Protein AF-A0A5M8RZE7-F1 (afdb_monomer_lite)

Structure (mmCIF, N/CA/C/O backbone):
data_AF-A0A5M8RZE7-F1
#
_entry.id   AF-A0A5M8RZE7-F1
#
loop_
_atom_site.group_PDB
_atom_site.id
_atom_site.type_symbol
_atom_site.label_atom_id
_atom_site.label_alt_id
_atom_site.label_comp_id
_atom_site.label_asym_id
_atom_site.label_entity_id
_atom_site.label_seq_id
_atom_site.pdbx_PDB_ins_code
_atom_site.Cartn_x
_atom_site.Cartn_y
_atom_site.Cartn_z
_atom_site.occupancy
_atom_site.B_iso_or_equiv
_atom_site.auth_seq_id
_atom_site.auth_comp_id
_atom_site.auth_asym_id
_atom_site.auth_atom_id
_atom_site.pdbx_PDB_model_num
ATOM 1 N N . MET A 1 1 ? 9.356 -0.464 7.233 1.00 51.06 1 MET A N 1
ATOM 2 C CA . MET A 1 1 ? 9.811 0.418 6.131 1.00 51.06 1 MET A CA 1
ATOM 3 C C . MET A 1 1 ? 11.250 0.141 5.658 1.00 51.06 1 MET A C 1
ATOM 5 O O . MET A 1 1 ? 11.750 0.885 4.831 1.00 51.06 1 MET A O 1
ATOM 9 N N . TYR A 1 2 ? 11.923 -0.925 6.121 1.00 49.94 2 TYR A N 1
ATOM 10 C CA . TYR A 1 2 ? 13.325 -1.207 5.755 1.00 49.94 2 TYR A CA 1
ATOM 11 C C . TYR A 1 2 ? 13.502 -1.944 4.411 1.00 49.94 2 TYR A C 1
ATOM 13 O O . TYR A 1 2 ? 14.542 -1.807 3.778 1.00 49.94 2 TYR A O 1
ATOM 21 N N . GLY A 1 3 ? 12.489 -2.685 3.944 1.00 53.34 3 GLY A N 1
ATOM 22 C CA . GLY A 1 3 ? 12.581 -3.479 2.710 1.00 53.34 3 GLY A CA 1
ATOM 23 C C . GLY A 1 3 ? 12.627 -2.649 1.421 1.00 53.34 3 GLY A C 1
ATOM 24 O O . GLY A 1 3 ? 13.447 -2.922 0.554 1.00 53.34 3 GLY A O 1
ATOM 25 N N . LEU A 1 4 ? 11.809 -1.594 1.314 1.00 56.72 4 LEU A N 1
ATOM 26 C CA . LEU A 1 4 ? 11.737 -0.757 0.104 1.00 56.72 4 LEU A CA 1
ATOM 27 C C . LEU A 1 4 ? 13.047 0.001 -0.172 1.00 56.72 4 LEU A C 1
ATOM 29 O O . LEU A 1 4 ? 13.479 0.115 -1.316 1.00 56.72 4 LEU A O 1
ATOM 33 N N . PHE A 1 5 ? 13.696 0.494 0.887 1.00 56.50 5 PHE A N 1
ATOM 34 C CA . PHE A 1 5 ? 14.975 1.199 0.782 1.00 56.50 5 PHE A CA 1
ATOM 35 C C . PHE A 1 5 ? 16.095 0.266 0.297 1.00 56.50 5 PHE A C 1
ATOM 37 O O . PHE A 1 5 ? 16.900 0.654 -0.544 1.00 56.50 5 PHE A O 1
ATOM 44 N N . ALA A 1 6 ? 16.105 -0.985 0.769 1.00 60.34 6 ALA A N 1
ATOM 45 C CA . ALA A 1 6 ? 17.084 -1.985 0.352 1.00 60.34 6 ALA A CA 1
ATOM 46 C C . ALA A 1 6 ? 16.931 -2.381 -1.129 1.00 60.34 6 ALA A C 1
ATOM 48 O O . ALA A 1 6 ? 17.932 -2.488 -1.833 1.00 60.34 6 ALA A O 1
ATOM 49 N N . VAL A 1 7 ? 15.694 -2.535 -1.620 1.00 65.88 7 VAL A N 1
ATOM 50 C CA . VAL A 1 7 ? 15.423 -2.854 -3.035 1.00 65.88 7 VAL A CA 1
ATOM 51 C C . VAL A 1 7 ? 15.860 -1.711 -3.951 1.00 65.88 7 VAL A C 1
ATOM 53 O O . VAL A 1 7 ? 16.517 -1.950 -4.961 1.00 65.88 7 VAL A O 1
ATOM 56 N N . ASN A 1 8 ? 15.561 -0.463 -3.582 1.00 67.06 8 ASN A N 1
ATOM 57 C CA . ASN A 1 8 ? 15.942 0.689 -4.396 1.00 67.06 8 ASN A CA 1
ATOM 58 C C . ASN A 1 8 ? 17.470 0.870 -4.473 1.00 67.06 8 ASN A C 1
ATOM 60 O O . ASN A 1 8 ? 18.001 1.216 -5.525 1.00 67.06 8 ASN A O 1
ATOM 64 N N . ASN A 1 9 ? 18.189 0.590 -3.382 1.00 73.44 9 ASN A N 1
ATOM 65 C CA . ASN A 1 9 ? 19.653 0.630 -3.377 1.00 73.44 9 ASN A CA 1
ATOM 66 C C . ASN A 1 9 ? 20.254 -0.453 -4.277 1.00 73.44 9 ASN A C 1
ATOM 68 O O . ASN A 1 9 ? 21.093 -0.134 -5.108 1.00 73.44 9 ASN A O 1
ATOM 72 N N . ALA A 1 10 ? 19.761 -1.693 -4.195 1.00 77.44 10 ALA A N 1
ATOM 73 C CA . ALA A 1 10 ? 20.244 -2.784 -5.043 1.00 77.44 10 ALA A CA 1
ATOM 74 C C . ALA A 1 10 ? 20.052 -2.499 -6.545 1.00 77.44 10 ALA A C 1
ATOM 76 O O . ALA A 1 10 ? 20.909 -2.835 -7.359 1.00 77.44 10 ALA A O 1
ATOM 77 N N . ILE A 1 11 ? 18.947 -1.849 -6.919 1.00 73.69 11 ILE A N 1
ATOM 78 C CA . ILE A 1 11 ? 18.685 -1.461 -8.310 1.00 73.69 11 ILE A CA 1
ATOM 79 C C . ILE A 1 11 ? 19.589 -0.315 -8.764 1.00 73.69 11 ILE A C 1
ATOM 81 O O . ILE A 1 11 ? 20.090 -0.338 -9.889 1.00 73.69 11 ILE A O 1
ATOM 85 N N . ASN A 1 12 ? 19.841 0.667 -7.898 1.00 75.56 12 ASN A N 1
ATOM 86 C CA . ASN A 1 12 ? 20.802 1.724 -8.199 1.00 75.56 12 ASN A CA 1
ATOM 87 C C . ASN A 1 12 ? 22.217 1.155 -8.365 1.00 75.56 12 ASN A C 1
ATOM 89 O O . ASN A 1 12 ? 22.899 1.511 -9.324 1.00 75.56 12 ASN A O 1
ATOM 93 N N . ASP A 1 13 ? 22.630 0.229 -7.500 1.00 82.56 13 ASP A N 1
ATOM 94 C CA . ASP A 1 13 ? 23.930 -0.440 -7.591 1.00 82.56 13 ASP A CA 1
ATOM 95 C C . ASP A 1 13 ? 24.058 -1.228 -8.902 1.00 82.56 13 ASP A C 1
ATOM 97 O O . ASP A 1 13 ? 25.059 -1.091 -9.608 1.00 82.56 13 ASP A O 1
ATOM 101 N N . LEU A 1 14 ? 23.014 -1.975 -9.285 1.00 81.94 14 LEU A N 1
ATOM 102 C CA . LEU A 1 14 ? 22.958 -2.688 -10.563 1.00 81.94 14 LEU A CA 1
ATOM 103 C C . LEU A 1 14 ? 23.096 -1.726 -11.749 1.00 81.94 14 LEU A C 1
ATOM 105 O O . LEU A 1 14 ? 23.907 -1.964 -12.640 1.00 81.94 14 LEU A O 1
ATOM 109 N N . LYS A 1 15 ? 22.362 -0.607 -11.740 1.00 79.56 15 LYS A N 1
ATOM 110 C CA . LYS A 1 15 ? 22.439 0.427 -12.781 1.00 79.56 15 LYS A CA 1
ATOM 111 C C . LYS A 1 15 ? 23.861 0.981 -12.923 1.00 79.56 15 LYS A C 1
ATOM 113 O O . LYS A 1 15 ? 24.377 1.072 -14.036 1.00 79.56 15 LYS A O 1
ATOM 118 N N . TYR A 1 16 ? 24.509 1.317 -11.807 1.00 82.94 16 TYR A N 1
ATOM 119 C CA . TYR A 1 16 ? 25.887 1.819 -11.799 1.00 82.94 16 TYR A CA 1
ATOM 120 C C . TYR A 1 16 ? 26.916 0.774 -12.242 1.00 82.94 16 TYR A C 1
ATOM 122 O O . TYR A 1 16 ? 27.937 1.134 -12.832 1.00 82.94 16 TYR A O 1
ATOM 130 N N . GLU A 1 17 ? 26.691 -0.503 -11.942 1.00 84.12 17 GLU A N 1
ATOM 131 C CA . GLU A 1 17 ? 27.544 -1.597 -12.408 1.00 84.12 17 GLU A CA 1
ATOM 132 C C . GLU A 1 17 ? 27.407 -1.785 -13.925 1.00 84.12 17 GLU A C 1
ATOM 134 O O . GLU A 1 17 ? 28.413 -1.800 -14.630 1.00 84.12 17 GLU A O 1
ATOM 139 N N . THR A 1 18 ? 26.180 -1.816 -14.455 1.00 80.31 18 THR A N 1
ATOM 140 C CA . THR A 1 18 ? 25.928 -1.956 -15.897 1.00 80.31 18 THR A CA 1
ATOM 141 C C . THR A 1 18 ? 26.495 -0.782 -16.695 1.00 80.31 18 THR A C 1
ATOM 143 O O . THR A 1 18 ? 27.138 -0.989 -17.721 1.00 80.31 18 THR A O 1
ATOM 146 N N . TYR A 1 19 ? 26.346 0.453 -16.208 1.00 85.56 19 TYR A N 1
ATOM 147 C CA . TYR A 1 19 ? 26.924 1.634 -16.859 1.00 85.56 19 TYR A CA 1
ATOM 148 C C . TYR A 1 19 ? 28.442 1.576 -17.012 1.00 85.56 19 TYR A C 1
ATOM 150 O O . TYR A 1 19 ? 28.972 2.093 -17.990 1.00 85.56 19 TYR A O 1
ATOM 158 N N . ARG A 1 20 ? 29.151 0.953 -16.066 1.00 85.12 20 ARG A N 1
ATOM 159 C CA . ARG A 1 20 ? 30.612 0.810 -16.142 1.00 85.12 20 ARG A CA 1
ATOM 160 C C . ARG A 1 20 ? 31.063 -0.210 -17.185 1.00 85.12 20 ARG A C 1
ATOM 162 O O . ARG A 1 20 ? 32.234 -0.211 -17.549 1.00 85.12 20 ARG A O 1
ATOM 169 N N . GLN A 1 21 ? 30.159 -1.070 -17.646 1.00 83.62 21 GLN A N 1
ATOM 170 C CA . GLN A 1 21 ? 30.459 -2.122 -18.616 1.00 83.62 21 GLN A CA 1
ATOM 171 C C . GLN A 1 21 ? 30.065 -1.736 -20.050 1.00 83.62 21 GLN A C 1
ATOM 173 O O . GLN A 1 21 ? 30.627 -2.284 -20.994 1.00 83.62 21 GLN A O 1
ATOM 178 N N . VAL A 1 22 ? 29.155 -0.770 -20.215 1.00 86.25 22 VAL A N 1
ATOM 179 C CA . VAL A 1 22 ? 28.746 -0.201 -21.511 1.00 86.25 22 VAL A CA 1
ATOM 180 C C . VAL A 1 22 ? 29.957 0.285 -22.317 1.00 86.25 22 VAL A C 1
ATOM 182 O O . VAL A 1 22 ? 30.829 0.973 -21.787 1.00 86.25 22 VAL A O 1
ATOM 185 N N . GLY A 1 23 ? 30.006 -0.054 -23.609 1.00 78.31 23 GLY A N 1
ATOM 186 C CA . GLY A 1 23 ? 31.085 0.355 -24.514 1.00 78.31 23 GLY A CA 1
ATOM 187 C C . GLY A 1 23 ? 32.381 -0.454 -24.370 1.00 78.31 23 GLY A C 1
ATOM 188 O O . GLY A 1 23 ? 33.389 -0.108 -24.991 1.00 78.31 23 GLY A O 1
ATOM 189 N N . HIS A 1 24 ? 32.378 -1.533 -23.577 1.00 80.56 24 HIS A N 1
ATOM 190 C CA . HIS A 1 24 ? 33.551 -2.372 -23.336 1.00 80.56 24 HIS A CA 1
ATOM 191 C C . HIS A 1 24 ? 33.261 -3.874 -23.493 1.00 80.56 24 HIS A C 1
ATOM 193 O O . HIS A 1 24 ? 32.271 -4.404 -22.990 1.00 80.56 24 HIS A O 1
ATOM 199 N N . GLY A 1 25 ? 34.190 -4.596 -24.131 1.00 84.38 25 GLY A N 1
ATOM 200 C CA . GLY A 1 25 ? 34.155 -6.059 -24.226 1.00 84.38 25 GLY A CA 1
ATOM 201 C C . GLY A 1 25 ? 32.888 -6.578 -24.909 1.00 84.38 25 GLY A C 1
ATOM 202 O O . GLY A 1 25 ? 32.573 -6.162 -26.014 1.00 84.38 25 GLY A O 1
ATOM 203 N N . PHE A 1 26 ? 32.162 -7.478 -24.241 1.00 80.75 26 PHE A N 1
ATOM 204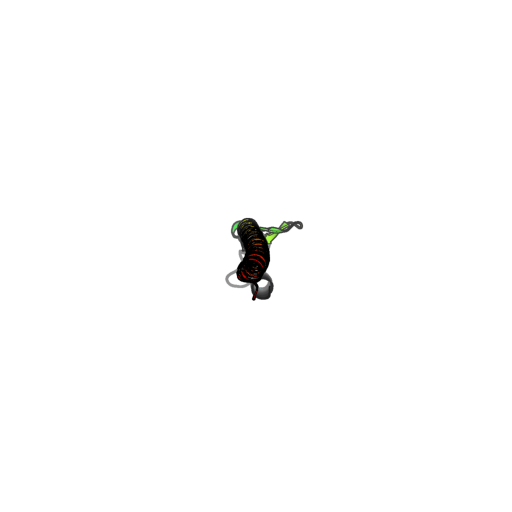 C CA . PHE A 1 26 ? 30.897 -8.041 -24.736 1.00 80.75 26 PHE A CA 1
ATOM 205 C C . PHE A 1 26 ? 29.743 -7.024 -24.844 1.00 80.75 26 PHE A C 1
ATOM 207 O O . PHE A 1 26 ? 28.694 -7.370 -25.381 1.00 80.75 26 PHE A O 1
ATOM 214 N N . TYR A 1 27 ? 29.911 -5.804 -24.325 1.00 84.25 27 TYR A N 1
ATOM 215 C CA . TYR A 1 27 ? 28.888 -4.754 -24.301 1.00 84.25 27 TYR A CA 1
ATOM 216 C C . TYR A 1 27 ? 29.295 -3.522 -25.124 1.00 84.25 27 TYR A C 1
ATOM 218 O O . TYR A 1 27 ? 28.815 -2.417 -24.878 1.00 84.25 27 TYR A O 1
ATOM 226 N N . ASP A 1 28 ? 30.201 -3.690 -26.086 1.00 85.12 28 ASP A N 1
ATOM 227 C CA . ASP A 1 28 ? 30.700 -2.630 -26.969 1.00 85.12 28 ASP A CA 1
ATOM 228 C C . ASP A 1 28 ? 29.604 -1.968 -27.822 1.00 85.12 28 ASP A C 1
ATOM 230 O O . ASP A 1 28 ? 29.697 -0.782 -28.130 1.00 85.12 28 ASP A O 1
ATOM 234 N N . GLN A 1 29 ? 28.554 -2.718 -28.162 1.00 87.69 29 GLN A N 1
ATOM 235 C CA . GLN A 1 29 ? 27.393 -2.230 -28.915 1.00 87.69 29 GLN A CA 1
ATOM 236 C C . GLN A 1 29 ? 26.298 -1.608 -28.046 1.00 87.69 29 GLN A C 1
ATOM 238 O O . GLN A 1 29 ? 25.400 -0.960 -28.579 1.00 87.69 29 GLN A O 1
ATOM 243 N N . LEU A 1 30 ? 26.343 -1.817 -26.729 1.00 87.06 30 LEU A N 1
ATOM 244 C CA . LEU A 1 30 ? 25.378 -1.217 -25.817 1.00 87.06 30 LEU A CA 1
ATOM 245 C C . LEU A 1 30 ? 25.720 0.249 -25.600 1.00 87.06 30 LEU A C 1
ATOM 247 O O . LEU A 1 30 ? 26.883 0.615 -25.440 1.00 87.06 30 LEU A O 1
ATOM 251 N N . THR A 1 31 ? 24.685 1.075 -25.532 1.00 88.06 31 THR A N 1
ATOM 252 C CA . THR A 1 31 ? 24.777 2.476 -25.135 1.00 88.06 31 THR A CA 1
ATOM 253 C C . THR A 1 31 ? 24.152 2.692 -23.759 1.00 88.06 31 THR A C 1
ATOM 255 O O . THR A 1 31 ? 23.402 1.862 -23.240 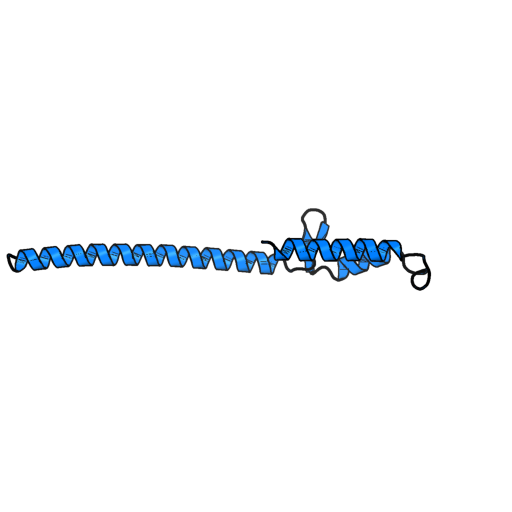1.00 88.06 31 THR A O 1
ATOM 258 N N . LEU A 1 32 ? 24.442 3.842 -23.146 1.00 86.31 32 LEU A N 1
ATOM 259 C CA . LEU A 1 32 ? 23.767 4.246 -21.909 1.00 86.31 32 LEU A CA 1
ATOM 260 C C . LEU A 1 32 ? 22.251 4.401 -22.109 1.00 86.31 32 LEU A C 1
ATOM 262 O O . LEU A 1 32 ? 21.484 4.141 -21.180 1.00 86.31 32 LEU A O 1
ATOM 266 N N . ASP A 1 33 ? 21.826 4.790 -23.311 1.00 88.56 33 ASP A N 1
ATOM 267 C CA . ASP A 1 33 ? 20.415 4.961 -23.651 1.00 88.56 33 ASP A CA 1
ATOM 268 C C . ASP A 1 33 ? 19.689 3.617 -23.723 1.00 88.56 33 ASP A C 1
ATOM 270 O O . ASP A 1 33 ? 18.583 3.507 -23.200 1.00 88.56 33 ASP A O 1
ATOM 274 N N . ASP A 1 34 ? 20.325 2.567 -24.247 1.00 87.19 34 ASP A N 1
ATOM 275 C CA . ASP A 1 34 ? 19.753 1.212 -24.257 1.00 87.19 34 ASP A CA 1
ATOM 276 C C . ASP A 1 34 ? 19.484 0.699 -22.834 1.00 87.19 34 ASP A C 1
ATOM 278 O O . ASP A 1 34 ? 18.427 0.127 -22.548 1.00 87.19 34 ASP A O 1
ATOM 282 N N . VAL A 1 35 ? 20.413 0.964 -21.909 1.00 85.38 35 VAL A N 1
ATOM 283 C CA . VAL A 1 35 ? 20.257 0.615 -20.488 1.00 85.38 35 VAL A CA 1
ATOM 284 C C . VAL A 1 35 ? 19.126 1.425 -19.851 1.00 85.38 35 VAL A C 1
ATOM 286 O O . VAL A 1 35 ? 18.315 0.874 -19.107 1.00 85.38 35 VAL A O 1
ATOM 289 N N . ASN A 1 36 ? 19.035 2.723 -20.149 1.00 87.31 36 ASN A N 1
ATOM 290 C CA . ASN A 1 36 ? 17.969 3.583 -19.632 1.00 87.31 36 ASN A CA 1
ATOM 291 C C . ASN A 1 36 ? 16.587 3.181 -20.146 1.00 87.31 36 ASN A C 1
ATOM 293 O O . ASN A 1 36 ? 15.649 3.099 -19.357 1.00 87.31 36 ASN A O 1
ATOM 297 N N . ASN A 1 37 ? 16.472 2.900 -21.441 1.00 89.12 37 ASN A N 1
ATOM 298 C CA . ASN A 1 37 ? 15.227 2.472 -22.066 1.00 89.12 37 ASN A CA 1
ATOM 299 C C . ASN A 1 37 ? 14.762 1.141 -21.475 1.00 89.12 37 ASN A C 1
ATOM 301 O O . ASN A 1 37 ? 13.627 1.041 -21.028 1.00 89.12 37 ASN A O 1
ATOM 305 N N . THR A 1 38 ? 15.672 0.176 -21.32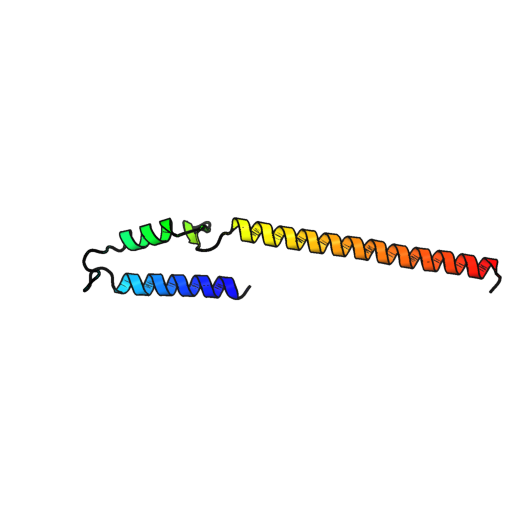4 1.00 86.88 38 THR A N 1
ATOM 306 C CA . THR A 1 38 ? 15.358 -1.116 -20.694 1.00 86.88 38 THR A CA 1
ATOM 307 C C . THR A 1 38 ? 14.891 -0.952 -19.243 1.00 86.88 38 THR A C 1
ATOM 309 O O . THR A 1 38 ? 13.920 -1.577 -18.824 1.00 86.88 38 THR A O 1
ATOM 312 N N . MET A 1 39 ? 15.552 -0.095 -18.456 1.00 86.19 39 MET A N 1
ATOM 313 C CA . MET A 1 39 ? 15.138 0.185 -17.073 1.00 86.19 39 MET A CA 1
ATOM 314 C C . MET A 1 39 ? 13.752 0.838 -17.004 1.00 86.19 39 MET A C 1
ATOM 316 O O . MET A 1 39 ? 12.987 0.532 -16.093 1.00 86.19 39 MET A O 1
ATOM 320 N N . ASN A 1 40 ? 13.424 1.714 -17.956 1.00 88.75 40 ASN A N 1
ATOM 321 C CA . ASN A 1 40 ? 12.105 2.337 -18.051 1.00 88.75 40 ASN A CA 1
ATOM 322 C C . ASN A 1 40 ? 11.028 1.336 -18.491 1.00 88.75 40 ASN A C 1
ATOM 324 O O . ASN A 1 40 ? 9.938 1.355 -17.929 1.00 88.75 40 ASN A O 1
ATOM 328 N N . ASP A 1 41 ? 11.338 0.442 -19.430 1.00 89.19 41 ASP A N 1
ATOM 329 C CA . ASP A 1 41 ? 10.416 -0.595 -19.911 1.00 89.19 41 ASP A CA 1
ATOM 330 C C . ASP A 1 41 ? 10.088 -1.629 -18.825 1.00 89.19 41 ASP A C 1
ATOM 332 O O . ASP A 1 41 ? 8.973 -2.144 -18.754 1.00 89.19 41 ASP A O 1
ATOM 336 N N . LEU A 1 42 ? 11.058 -1.933 -17.959 1.00 86.19 42 LEU A N 1
ATOM 337 C CA . LEU A 1 42 ? 10.890 -2.857 -16.835 1.00 86.19 42 LEU A CA 1
ATOM 338 C C . LEU A 1 42 ? 10.264 -2.203 -15.594 1.00 86.19 42 LEU A C 1
ATOM 340 O O . LEU A 1 42 ? 9.902 -2.909 -14.647 1.00 86.19 42 LEU A O 1
ATOM 344 N N . ALA A 1 43 ? 10.161 -0.875 -15.559 1.00 87.44 43 ALA A N 1
ATOM 345 C CA . ALA A 1 43 ? 9.587 -0.164 -14.429 1.00 87.44 43 ALA A CA 1
ATOM 346 C C . ALA A 1 43 ? 8.093 -0.491 -14.290 1.00 87.44 43 ALA A C 1
ATOM 348 O O . ALA A 1 43 ? 7.334 -0.464 -15.255 1.00 87.44 43 ALA A O 1
ATOM 349 N N . GLN A 1 44 ? 7.646 -0.756 -13.063 1.00 84.75 44 GLN A N 1
ATOM 350 C CA . GLN A 1 44 ? 6.221 -0.955 -12.776 1.00 84.75 44 GLN A CA 1
ATOM 351 C C . GLN A 1 44 ? 5.503 0.372 -12.521 1.00 84.75 44 GLN A C 1
ATOM 353 O O . GLN A 1 44 ? 4.292 0.480 -12.703 1.00 84.75 44 GLN A O 1
ATOM 358 N N . SER A 1 45 ? 6.236 1.387 -12.067 1.00 85.12 45 SER A N 1
ATOM 359 C CA . SER A 1 45 ? 5.721 2.736 -11.863 1.00 85.12 45 SER A CA 1
ATOM 360 C C . SER A 1 45 ? 6.855 3.762 -11.912 1.00 85.12 45 SER A C 1
ATOM 362 O O . SER A 1 45 ? 8.018 3.407 -12.088 1.00 85.12 45 SER A O 1
ATOM 364 N N . PHE A 1 46 ? 6.528 5.046 -11.766 1.00 85.69 46 PHE A N 1
ATOM 365 C CA . PHE A 1 46 ? 7.505 6.135 -11.761 1.00 85.69 46 PHE A CA 1
ATOM 366 C C . PHE A 1 46 ? 7.259 7.070 -10.580 1.00 85.69 46 PHE A C 1
ATOM 368 O O . PHE A 1 46 ? 6.114 7.332 -10.196 1.00 85.69 46 PHE A O 1
ATOM 375 N N . ASP A 1 47 ? 8.340 7.587 -9.996 1.00 83.25 47 ASP A N 1
ATOM 376 C CA . ASP A 1 47 ? 8.241 8.622 -8.972 1.00 83.25 47 ASP A CA 1
ATOM 377 C C . ASP A 1 47 ? 7.879 9.994 -9.581 1.00 83.25 47 ASP A C 1
ATOM 379 O O . ASP A 1 47 ? 7.806 10.185 -10.795 1.00 83.25 47 ASP A O 1
ATOM 383 N N . LYS A 1 48 ? 7.669 11.004 -8.728 1.00 82.12 48 LYS A N 1
ATOM 384 C CA . LYS A 1 48 ? 7.305 12.364 -9.173 1.00 82.12 48 LYS A CA 1
ATOM 385 C C . LYS A 1 48 ? 8.390 13.071 -9.997 1.00 82.12 48 LYS A C 1
ATOM 387 O O . LYS A 1 48 ? 8.105 14.103 -10.596 1.00 82.12 48 LYS A O 1
ATOM 392 N N . LYS A 1 49 ? 9.628 12.580 -9.958 1.00 84.94 49 LYS A N 1
ATOM 393 C CA . LYS A 1 49 ? 10.771 13.103 -10.713 1.00 84.94 49 LYS A CA 1
ATOM 394 C C . LYS A 1 49 ? 11.005 12.309 -12.005 1.00 84.94 49 LYS A C 1
ATOM 396 O O . LYS A 1 49 ? 11.927 12.645 -12.737 1.00 84.94 49 LYS A O 1
ATOM 401 N N . GLY A 1 50 ? 10.178 11.297 -12.284 1.00 81.94 50 GLY A N 1
ATOM 402 C CA . GLY A 1 50 ? 10.299 10.433 -13.453 1.00 81.94 50 GLY A CA 1
ATOM 403 C C . GLY A 1 50 ? 11.322 9.310 -13.292 1.00 81.94 50 GLY A C 1
ATOM 404 O O . GLY A 1 50 ? 11.695 8.702 -14.289 1.00 81.94 50 GLY A O 1
ATOM 405 N N . ASN A 1 51 ? 11.792 9.017 -12.074 1.00 83.19 51 ASN A N 1
ATOM 406 C CA . ASN A 1 51 ? 12.676 7.873 -11.864 1.00 83.19 51 ASN A CA 1
ATOM 407 C C . ASN A 1 51 ? 11.864 6.569 -11.884 1.00 83.19 51 ASN A C 1
ATOM 409 O O . ASN A 1 51 ? 10.809 6.517 -11.237 1.00 83.19 51 ASN A O 1
ATOM 413 N N . PRO A 1 52 ? 12.348 5.521 -12.573 1.00 84.00 52 PRO A N 1
ATOM 414 C CA . PRO A 1 52 ? 11.678 4.230 -12.617 1.00 84.00 52 PRO A CA 1
ATOM 415 C C . PRO A 1 52 ? 11.645 3.586 -11.229 1.00 84.00 52 PRO A C 1
ATOM 417 O O . PRO A 1 52 ? 12.642 3.555 -10.507 1.00 84.00 52 PRO A O 1
ATOM 420 N N . LEU A 1 53 ? 10.480 3.058 -10.867 1.00 82.62 53 LEU A N 1
ATOM 421 C CA . LEU A 1 53 ? 10.237 2.282 -9.661 1.00 82.62 53 LEU A CA 1
ATOM 422 C C . LEU A 1 53 ? 9.849 0.860 -10.065 1.00 82.62 53 LEU A C 1
ATOM 424 O O . LEU A 1 53 ? 8.946 0.633 -10.869 1.00 82.62 53 LEU A O 1
ATOM 428 N N . PHE A 1 54 ? 10.514 -0.115 -9.459 1.00 82.94 54 PHE A N 1
ATOM 429 C CA . PHE A 1 54 ? 10.357 -1.537 -9.788 1.00 82.94 54 PHE A CA 1
ATOM 430 C C . PHE A 1 54 ? 9.396 -2.256 -8.836 1.00 82.94 54 PHE A C 1
ATOM 432 O O . PHE A 1 54 ? 9.456 -3.468 -8.651 1.00 82.94 54 PHE A O 1
ATOM 439 N N . TYR A 1 55 ? 8.519 -1.480 -8.208 1.00 77.44 55 TYR A N 1
ATOM 440 C CA . TYR A 1 55 ? 7.414 -1.947 -7.391 1.00 77.44 55 TYR A CA 1
ATOM 441 C C . TYR A 1 55 ? 6.161 -1.151 -7.757 1.00 77.44 55 TYR A C 1
ATOM 443 O O . TYR A 1 55 ? 6.237 0.006 -8.185 1.00 77.44 55 TYR A O 1
ATOM 451 N N . ASP A 1 56 ? 5.002 -1.778 -7.592 1.00 80.88 56 ASP A N 1
ATOM 452 C CA . ASP A 1 56 ? 3.715 -1.150 -7.859 1.00 80.88 56 ASP A CA 1
ATOM 453 C C . ASP A 1 56 ? 3.308 -0.231 -6.692 1.00 80.88 56 ASP A C 1
ATOM 455 O O . ASP A 1 56 ? 2.807 -0.662 -5.648 1.00 80.88 56 ASP A O 1
ATOM 459 N N . VAL A 1 57 ? 3.515 1.073 -6.886 1.00 81.50 57 VAL A N 1
ATOM 460 C CA . VAL A 1 57 ? 3.141 2.124 -5.925 1.00 81.50 57 VAL A CA 1
ATOM 461 C C . VAL A 1 57 ? 1.623 2.206 -5.717 1.00 81.50 57 VAL A C 1
ATOM 463 O O . VAL A 1 57 ? 1.170 2.646 -4.658 1.00 81.50 57 VAL A O 1
ATOM 466 N N . HIS A 1 58 ? 0.809 1.827 -6.706 1.00 82.56 58 HIS A N 1
ATOM 467 C CA . HIS A 1 58 ? -0.646 1.824 -6.562 1.00 82.56 58 HIS A CA 1
ATOM 468 C C . HIS A 1 58 ? -1.097 0.671 -5.669 1.00 82.56 58 HIS A C 1
ATOM 470 O O . HIS A 1 58 ? -1.889 0.900 -4.752 1.00 82.56 58 HIS A O 1
ATOM 476 N N . ALA A 1 59 ? -0.540 -0.524 -5.875 1.00 81.62 59 ALA A N 1
ATOM 477 C CA . ALA A 1 59 ? -0.780 -1.672 -5.008 1.00 81.62 59 ALA A CA 1
ATOM 478 C C . ALA A 1 59 ? -0.324 -1.399 -3.565 1.00 81.62 59 ALA A C 1
ATOM 480 O O . ALA A 1 59 ? -1.069 -1.668 -2.623 1.00 81.62 59 ALA A O 1
ATOM 481 N N . GLU A 1 60 ? 0.850 -0.785 -3.376 1.00 81.75 60 GLU A N 1
ATOM 482 C CA . GLU A 1 60 ? 1.335 -0.392 -2.046 1.00 81.75 60 GLU A CA 1
ATOM 483 C C . GLU A 1 60 ? 0.373 0.591 -1.357 1.00 81.75 60 GLU A C 1
ATOM 485 O O . GLU A 1 60 ? -0.005 0.394 -0.200 1.00 81.75 60 GLU A O 1
ATOM 490 N N . LYS A 1 61 ? -0.074 1.636 -2.065 1.00 84.62 61 LYS A N 1
ATOM 491 C CA . LYS A 1 61 ? -1.031 2.613 -1.519 1.00 84.62 61 LYS A CA 1
ATOM 492 C C . LYS A 1 61 ? -2.365 1.974 -1.155 1.00 84.62 61 LYS A C 1
ATOM 494 O O . LYS A 1 61 ? -2.905 2.296 -0.099 1.00 84.62 61 LYS A O 1
ATOM 499 N N . ALA A 1 62 ? -2.886 1.094 -2.008 1.00 88.00 62 ALA A N 1
ATOM 500 C CA . ALA A 1 62 ? -4.130 0.377 -1.749 1.00 88.00 62 ALA A CA 1
ATOM 501 C C . ALA A 1 62 ? -4.008 -0.507 -0.500 1.00 88.00 62 ALA A C 1
ATOM 503 O O . ALA A 1 62 ? -4.890 -0.494 0.356 1.00 88.00 62 ALA A O 1
ATOM 504 N N . TYR A 1 63 ? -2.879 -1.201 -0.346 1.00 84.12 63 TYR A N 1
ATOM 505 C CA . TYR A 1 63 ? -2.604 -2.005 0.839 1.00 84.12 63 TYR A CA 1
ATOM 506 C C . TYR A 1 63 ? -2.522 -1.152 2.114 1.00 84.12 63 TYR A C 1
ATOM 508 O O . TYR A 1 63 ? -3.155 -1.475 3.117 1.00 84.12 63 TYR A O 1
ATOM 516 N N . ILE A 1 64 ? -1.817 -0.016 2.076 1.00 89.00 64 ILE A N 1
ATOM 517 C CA . ILE A 1 64 ? -1.753 0.916 3.214 1.00 89.00 64 ILE A CA 1
ATOM 518 C C . ILE A 1 64 ? -3.141 1.466 3.569 1.00 89.00 64 ILE A C 1
ATOM 520 O O . ILE A 1 64 ? -3.445 1.614 4.751 1.00 89.00 64 ILE A O 1
ATOM 524 N N . ALA A 1 65 ? -3.976 1.782 2.576 1.00 91.56 65 ALA A N 1
ATOM 525 C CA . ALA A 1 65 ? -5.341 2.246 2.813 1.00 91.56 65 ALA A CA 1
ATOM 526 C C . ALA A 1 65 ? -6.179 1.164 3.511 1.00 91.56 65 ALA A C 1
ATOM 528 O O . ALA A 1 65 ? -6.744 1.428 4.565 1.00 91.56 65 ALA A O 1
ATOM 529 N N . SER A 1 66 ? -6.132 -0.075 3.014 1.00 92.75 66 SER A N 1
ATOM 530 C CA . SER A 1 66 ? -6.815 -1.215 3.639 1.00 92.75 66 SER A CA 1
ATOM 531 C C . SER A 1 66 ? -6.373 -1.450 5.091 1.00 92.75 66 SER A C 1
ATOM 533 O O . SER A 1 66 ? -7.206 -1.745 5.949 1.00 92.75 66 SER A O 1
ATOM 535 N N . LEU A 1 67 ? -5.083 -1.271 5.400 1.00 92.62 67 LEU A N 1
ATOM 536 C CA . LEU A 1 67 ? -4.589 -1.350 6.778 1.00 92.62 67 LEU A CA 1
ATOM 537 C C . LEU A 1 67 ? -5.146 -0.231 7.664 1.00 92.62 67 LEU A C 1
ATOM 539 O O . LEU A 1 67 ? -5.454 -0.480 8.827 1.00 92.62 67 LEU A O 1
ATOM 543 N N . LYS A 1 68 ? -5.274 0.993 7.139 1.00 92.06 68 LYS A N 1
ATOM 544 C CA . LYS A 1 68 ? -5.877 2.110 7.879 1.00 92.06 68 LYS A CA 1
ATOM 545 C C . LYS A 1 68 ? -7.352 1.862 8.165 1.00 92.06 68 LYS A C 1
ATOM 547 O O . LYS A 1 68 ? -7.767 2.072 9.299 1.00 92.06 68 LYS A O 1
ATOM 552 N N . ASP A 1 69 ? -8.094 1.371 7.178 1.00 95.00 69 ASP A N 1
ATOM 553 C CA . ASP A 1 69 ? -9.509 1.032 7.342 1.00 95.00 69 ASP A CA 1
ATOM 554 C C . ASP A 1 69 ? -9.670 -0.063 8.408 1.00 95.00 69 ASP A C 1
ATOM 556 O O . ASP A 1 69 ? -10.429 0.100 9.357 1.00 95.00 69 ASP A O 1
ATOM 560 N N . THR A 1 70 ? -8.839 -1.111 8.349 1.00 92.25 70 THR A N 1
ATOM 561 C CA . THR A 1 70 ? -8.829 -2.187 9.357 1.00 92.25 70 THR A CA 1
ATOM 562 C C . THR A 1 70 ? -8.544 -1.663 10.770 1.00 92.25 70 THR A C 1
ATOM 564 O O . THR A 1 70 ? -9.142 -2.132 11.735 1.00 92.25 70 THR A O 1
ATOM 567 N N . ILE A 1 71 ? -7.625 -0.704 10.926 1.00 91.62 71 ILE A N 1
ATOM 568 C CA . ILE A 1 71 ? -7.341 -0.090 12.233 1.00 91.62 71 ILE A CA 1
ATOM 569 C C . ILE A 1 71 ? -8.553 0.705 12.729 1.00 91.62 71 ILE A C 1
ATOM 571 O O . ILE A 1 71 ? -8.924 0.557 13.890 1.00 91.62 71 ILE A O 1
ATOM 575 N N . SER A 1 72 ? -9.182 1.498 11.859 1.00 93.38 72 SER A N 1
ATOM 576 C CA . SER A 1 72 ? -10.380 2.270 12.205 1.00 93.38 72 SER A CA 1
ATOM 577 C C . SER A 1 72 ? -11.520 1.358 12.665 1.00 93.38 72 SER A C 1
ATOM 579 O O . SER A 1 72 ? -12.135 1.611 13.697 1.00 93.38 72 SER A O 1
ATOM 581 N N . ASP A 1 73 ? -11.753 0.251 11.957 1.00 94.25 73 ASP A N 1
ATOM 582 C CA . ASP A 1 73 ? -12.778 -0.729 12.328 1.00 94.25 73 ASP A CA 1
ATOM 583 C C . ASP A 1 73 ? -12.508 -1.338 13.717 1.00 94.25 73 ASP A C 1
ATOM 585 O O . ASP A 1 73 ? -13.427 -1.553 14.513 1.00 94.25 73 ASP A O 1
ATOM 589 N N . LEU A 1 74 ? -11.238 -1.604 14.047 1.00 93.38 74 LEU A N 1
ATOM 590 C CA . LEU A 1 74 ? -10.847 -2.104 15.369 1.00 93.38 74 LEU A CA 1
ATOM 591 C C . LEU A 1 74 ? -11.062 -1.059 16.472 1.00 93.38 74 LEU A C 1
ATOM 593 O O . LEU A 1 74 ? -11.485 -1.418 17.577 1.00 93.38 74 LEU A O 1
ATOM 597 N N . GLU A 1 75 ? -10.790 0.216 16.192 1.00 94.50 75 GLU A N 1
ATOM 598 C CA . GLU A 1 75 ? -11.072 1.319 17.114 1.00 94.50 75 GLU A CA 1
ATOM 599 C C . GLU A 1 75 ? -12.577 1.421 17.400 1.00 94.50 75 GLU A C 1
ATOM 601 O O . GLU A 1 75 ? -12.971 1.469 18.571 1.00 94.50 75 GLU A O 1
ATOM 606 N N . ASP A 1 76 ? -13.424 1.321 16.376 1.00 94.81 76 ASP A N 1
ATOM 607 C CA . ASP A 1 76 ? -14.884 1.328 16.524 1.00 94.81 76 ASP A CA 1
ATOM 608 C C . ASP A 1 76 ? -15.387 0.137 17.354 1.00 94.81 76 ASP A C 1
ATOM 610 O O . ASP A 1 76 ? -16.167 0.310 18.299 1.00 94.81 76 ASP A O 1
ATOM 614 N N . ILE A 1 77 ? -14.891 -1.077 17.077 1.00 92.25 77 ILE A N 1
ATOM 615 C CA . ILE A 1 77 ? -15.203 -2.277 17.873 1.00 92.25 77 ILE A CA 1
ATOM 616 C C . ILE A 1 77 ? -14.827 -2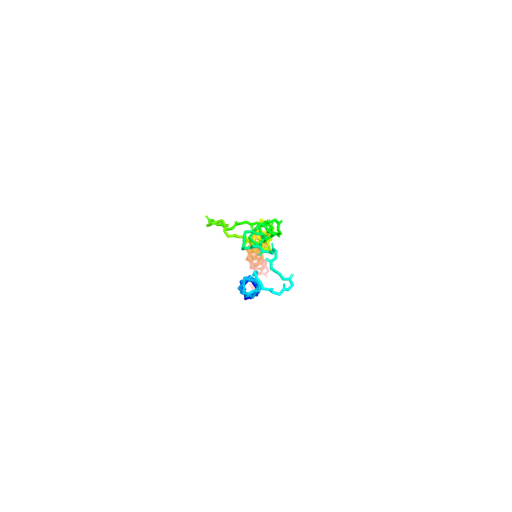.064 19.345 1.00 92.25 77 ILE A C 1
ATOM 618 O O . ILE A 1 77 ? -15.601 -2.413 20.243 1.00 92.25 77 ILE A O 1
ATOM 622 N N . SER A 1 78 ? -13.662 -1.470 19.614 1.00 91.00 78 SER A N 1
ATOM 623 C CA . SER A 1 78 ? -13.224 -1.182 20.983 1.00 91.00 78 SER A CA 1
ATOM 624 C C . SER A 1 78 ? -14.165 -0.200 21.696 1.00 91.00 78 SER A C 1
ATOM 626 O O . SER A 1 78 ? -14.487 -0.396 22.874 1.00 91.00 78 SER A O 1
ATOM 628 N N . GLY A 1 79 ? -14.685 0.795 20.970 1.00 93.25 79 GLY A N 1
ATOM 629 C CA . GLY A 1 79 ? -15.685 1.737 21.463 1.00 93.25 79 GLY A CA 1
ATOM 630 C C . GLY A 1 79 ? -16.993 1.042 21.843 1.00 93.25 79 GLY A C 1
ATOM 631 O O . GLY A 1 79 ? -17.511 1.248 22.946 1.00 93.25 79 GLY A O 1
ATOM 632 N N . TYR A 1 80 ? -17.491 0.147 20.984 1.00 95.06 80 TYR A N 1
ATOM 633 C CA . TYR A 1 80 ? -18.686 -0.648 21.282 1.00 95.06 80 TYR A CA 1
ATOM 634 C C . TYR A 1 80 ? -18.494 -1.555 22.502 1.00 95.06 80 TYR A C 1
ATOM 636 O O . TYR A 1 80 ? -19.376 -1.619 23.361 1.00 95.06 80 TYR A O 1
ATOM 644 N N . LEU A 1 81 ? -17.335 -2.208 22.640 1.00 92.56 81 LEU A N 1
ATOM 645 C CA . LEU A 1 81 ? -17.024 -3.030 23.814 1.00 92.56 81 LEU A CA 1
ATOM 646 C C . LEU A 1 81 ? -17.017 -2.205 25.107 1.00 92.56 81 LEU A C 1
ATOM 648 O O . LEU A 1 81 ? -17.582 -2.634 26.116 1.00 92.56 81 LEU A O 1
ATOM 652 N N . ALA A 1 82 ? -16.434 -1.004 25.086 1.00 94.06 82 ALA A N 1
ATOM 653 C CA . ALA A 1 82 ? -16.439 -0.108 26.240 1.00 94.06 82 ALA A CA 1
ATOM 654 C C . ALA A 1 82 ? -17.868 0.300 26.645 1.00 94.06 82 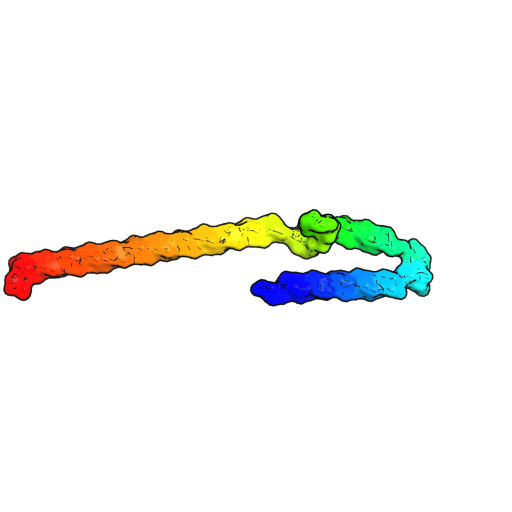ALA A C 1
ATOM 656 O O . ALA A 1 82 ? -18.197 0.317 27.837 1.00 94.06 82 ALA A O 1
ATOM 657 N N . GLN A 1 83 ? -18.734 0.571 25.664 1.00 95.00 83 GLN A N 1
ATOM 658 C CA . GLN A 1 83 ? -20.139 0.893 25.908 1.00 95.00 83 GLN A CA 1
ATOM 659 C C . GLN A 1 83 ? -20.905 -0.305 26.489 1.00 95.00 83 GLN A C 1
ATOM 661 O O . GLN A 1 83 ? -21.611 -0.144 27.484 1.00 95.00 83 GLN A O 1
ATOM 666 N N . ILE A 1 84 ? -20.693 -1.515 25.960 1.00 93.69 84 ILE A N 1
ATOM 667 C CA . ILE A 1 84 ? -21.271 -2.753 26.505 1.00 93.69 84 ILE A CA 1
ATOM 668 C C . ILE A 1 84 ? -20.873 -2.928 27.975 1.00 93.69 84 ILE A C 1
ATOM 670 O O . ILE A 1 84 ? -21.733 -3.156 28.823 1.00 93.69 84 ILE A O 1
ATOM 674 N N . VAL A 1 85 ? -19.589 -2.769 28.314 1.00 94.62 85 VAL A N 1
ATOM 675 C CA . VAL A 1 85 ? -19.110 -2.875 29.705 1.00 94.62 85 VAL A CA 1
ATOM 676 C C . VAL A 1 85 ? -19.785 -1.844 30.612 1.00 94.62 85 VAL A C 1
ATOM 678 O O . VAL A 1 85 ? -20.155 -2.161 31.747 1.00 94.62 85 VAL A O 1
ATOM 681 N N . LYS A 1 86 ? -19.966 -0.610 30.133 1.00 94.12 86 LYS A N 1
ATOM 682 C CA . LYS A 1 86 ? -20.660 0.449 30.876 1.00 94.12 86 LYS A CA 1
ATOM 683 C C . LYS A 1 86 ? -22.126 0.090 31.127 1.00 94.12 86 LYS A C 1
ATOM 685 O O . LYS A 1 86 ? -22.598 0.233 32.258 1.00 94.12 86 LYS A O 1
ATOM 690 N N . ASP A 1 87 ? -22.818 -0.418 30.114 1.00 95.56 87 ASP A N 1
ATOM 691 C CA . ASP A 1 87 ? -24.226 -0.800 30.211 1.00 95.56 87 ASP A CA 1
ATOM 692 C C . ASP A 1 87 ? -24.420 -2.015 31.121 1.00 95.56 87 ASP A C 1
ATOM 694 O O . ASP A 1 87 ? -25.337 -2.022 31.944 1.00 95.56 87 ASP A O 1
ATOM 698 N N . PHE A 1 88 ? -23.519 -3.000 31.056 1.00 94.31 88 PHE A N 1
ATOM 699 C CA . PHE A 1 88 ? -23.504 -4.131 31.985 1.00 94.31 88 PHE A CA 1
ATOM 700 C C . PHE A 1 88 ? -23.350 -3.668 33.432 1.00 94.31 88 PHE A C 1
ATOM 702 O O . PHE A 1 88 ? -24.164 -4.042 34.271 1.00 94.31 88 PHE A O 1
ATOM 709 N N . LYS A 1 89 ? -22.374 -2.798 33.727 1.00 93.25 89 LYS A N 1
ATOM 710 C CA . LYS A 1 89 ? -22.190 -2.236 35.078 1.00 93.25 89 LYS A CA 1
ATOM 711 C C . LYS A 1 89 ? -23.418 -1.463 35.556 1.00 93.25 89 LYS A C 1
ATOM 713 O O . LYS A 1 89 ? -23.782 -1.535 36.728 1.00 93.25 89 LYS A O 1
ATOM 718 N N . SER A 1 90 ? -24.058 -0.711 34.662 1.00 93.00 90 SER A N 1
ATOM 719 C CA . SER A 1 90 ? -25.278 0.025 34.993 1.00 93.00 90 SER A CA 1
ATOM 720 C C . SER A 1 90 ? -26.428 -0.921 35.344 1.00 93.00 90 SER A C 1
ATOM 722 O O . SER A 1 90 ? -27.074 -0.729 36.375 1.00 93.00 90 SER A O 1
ATOM 724 N N . LYS A 1 91 ? -26.649 -1.963 34.534 1.00 92.75 91 LYS A N 1
ATOM 725 C CA . LYS A 1 91 ? -27.689 -2.973 34.775 1.00 92.75 91 LYS A CA 1
ATOM 726 C C . LYS A 1 91 ? -27.429 -3.782 36.043 1.00 92.75 91 LYS A C 1
ATOM 728 O O . LYS A 1 91 ? -28.364 -4.011 36.801 1.00 92.75 91 LYS A O 1
ATOM 733 N N . ASP A 1 92 ? -26.180 -4.153 36.299 1.00 92.50 92 ASP A N 1
ATOM 734 C CA . ASP A 1 92 ? -25.773 -4.857 37.517 1.00 92.50 92 ASP A CA 1
ATOM 735 C C . ASP A 1 92 ? -26.087 -4.029 38.773 1.00 92.50 92 ASP A C 1
ATOM 737 O O . ASP A 1 92 ? -26.751 -4.501 39.694 1.00 92.50 92 ASP A O 1
ATOM 741 N N . LYS A 1 93 ? -25.758 -2.730 38.757 1.00 91.75 93 LYS A N 1
ATOM 742 C CA . LYS A 1 93 ? -26.120 -1.806 39.841 1.00 91.75 93 LYS A CA 1
ATOM 743 C C . LYS A 1 93 ? -27.636 -1.684 40.035 1.00 91.75 93 LYS A C 1
ATOM 745 O O . LYS A 1 93 ? -28.107 -1.611 41.168 1.00 91.75 93 LYS A O 1
ATOM 750 N N . MET A 1 94 ? -28.410 -1.642 38.948 1.00 91.44 94 MET A N 1
ATOM 751 C CA . MET A 1 94 ? -29.877 -1.627 39.034 1.00 91.44 94 MET A CA 1
ATOM 752 C C . MET A 1 94 ? -30.416 -2.912 39.670 1.00 91.44 94 MET A C 1
ATOM 754 O O . MET A 1 94 ? -31.318 -2.840 40.503 1.00 91.44 94 MET A O 1
ATOM 758 N N . LEU A 1 95 ? -29.854 -4.066 39.302 1.00 91.94 95 LEU A N 1
ATOM 759 C CA . LEU A 1 95 ? -30.229 -5.359 39.862 1.00 91.94 95 LEU A CA 1
ATOM 760 C C . LEU A 1 95 ? -29.897 -5.443 41.357 1.00 91.94 95 LEU A C 1
ATOM 762 O O . LEU A 1 95 ? -30.769 -5.815 42.138 1.00 91.94 95 LEU A O 1
ATOM 766 N N . ALA A 1 96 ? -28.692 -5.038 41.767 1.00 92.44 96 ALA A N 1
ATOM 767 C CA . ALA A 1 96 ? -28.292 -4.9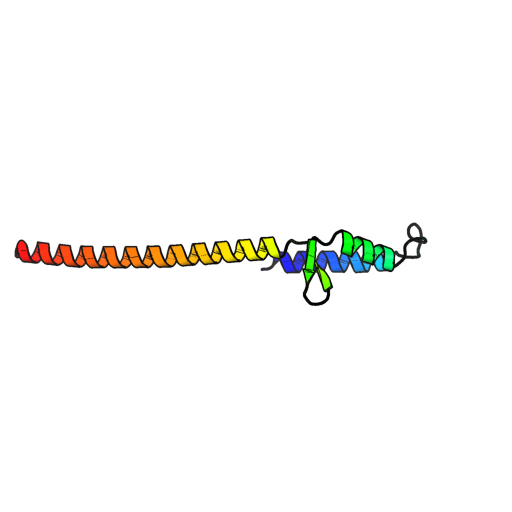94 43.176 1.00 92.44 96 ALA A CA 1
ATOM 768 C C . ALA A 1 96 ? -29.247 -4.123 44.010 1.00 92.44 96 ALA A C 1
ATOM 770 O O . ALA A 1 96 ? -29.786 -4.580 45.018 1.00 92.44 96 ALA A O 1
ATOM 771 N N . ASN A 1 97 ? -29.566 -2.919 43.517 1.00 88.81 97 ASN A N 1
ATOM 772 C CA . ASN A 1 97 ? -30.537 -2.030 44.157 1.00 88.81 97 ASN A CA 1
ATOM 773 C C . ASN A 1 97 ? -31.931 -2.668 44.277 1.00 88.81 97 ASN A C 1
ATOM 775 O O . ASN A 1 97 ? -32.598 -2.497 45.297 1.00 88.81 97 ASN A O 1
ATOM 779 N N . TRP A 1 98 ? -32.393 -3.390 43.248 1.00 91.06 98 TRP A N 1
ATOM 780 C CA . TRP A 1 98 ? -33.693 -4.069 43.275 1.00 91.06 98 TRP A CA 1
ATOM 781 C C . TRP A 1 98 ? -33.727 -5.210 44.298 1.00 91.06 98 TRP A C 1
ATOM 783 O O . TRP A 1 98 ? -34.715 -5.372 45.014 1.00 91.06 98 TRP A O 1
ATOM 793 N N . LEU A 1 99 ? -32.620 -5.945 44.417 1.00 89.12 99 LEU A N 1
ATOM 794 C CA . LEU A 1 99 ? -32.431 -7.000 45.411 1.00 89.12 99 LEU A CA 1
ATOM 795 C C . LEU A 1 99 ? -32.161 -6.459 46.827 1.00 89.12 99 LEU A C 1
ATOM 797 O O . LEU A 1 99 ? -32.146 -7.245 47.772 1.00 89.12 99 LEU A O 1
ATOM 801 N N . LYS A 1 100 ? -32.004 -5.134 46.987 1.00 82.31 100 LYS A N 1
ATOM 802 C CA . LYS A 1 100 ? -31.602 -4.452 48.232 1.00 82.31 100 LYS A CA 1
ATOM 803 C C . LYS A 1 100 ? -30.279 -4.977 48.813 1.00 82.31 100 LYS A C 1
ATOM 805 O O . LYS A 1 100 ? -30.128 -5.011 50.035 1.00 82.31 100 LYS A O 1
ATOM 810 N N . LEU A 1 101 ? -29.369 -5.416 47.942 1.00 59.47 101 LEU A N 1
ATOM 811 C CA . LEU A 1 101 ? -27.986 -5.743 48.299 1.00 59.47 101 LEU A CA 1
ATOM 812 C C . LEU A 1 101 ? -27.147 -4.469 48.440 1.00 59.47 101 LEU A C 1
ATOM 814 O O . LEU A 1 101 ? -27.412 -3.504 47.685 1.00 59.47 101 LEU A O 1
#

Foldseek 3Di:
DPVQVVVVVVVVVVLVVVQVCACHDPRVVPDNVNSVVVQQVQALDADPVRHGHNDPPVVVVVVVVVVVVVVVVVVVVVVVVVVVVVVVVVVVVVVCVVVVD

pLDDT: mean 84.59, std 9.98, range [49.94, 95.56]

Secondary structure (DSSP, 8-state):
-HHHHHHHHHHHHHHHHHHHHTTSGGGTT--HHHHHHHHHHT-SEE-TT--EESS-HHHHHHHHHHHHHHHHHHHHHHHHHHHHHHHHHHHHHHHHHHHT-

Organism: NCBI:txid1925020

Radius of gyration: 29.07 Å; chains: 1; bounding box: 68×21×77 Å

Sequence (101 aa):
MYGLFAVNNAINDLKYETYRQVGHGFYDQLTLDDVNNTMNDLAQSFDKKGNPLFYDVHAEKAYIASLKDTISDLEDISGYLAQIVKDFKSKDKMLANWLKL